Protein AF-A0A7J0D4Q3-F1 (afdb_monomer_lite)

Secondary structure (DSSP, 8-state):
---SHHHHH-----HHHHHHHHHHTT--PPPPSS--TT--HHHHHHHHHHTHHHHHHTT-

Foldseek 3Di:
DQPPCCVPPVDDDDPVRVVVVQVVVVHDDDDPPDDDPPDDPVVVVVCCVPPVVVVVVVVD

Radius of gyration: 15.89 Å; chains: 1; bounding box: 31×23×35 Å

Sequence (60 aa):
MKTVIGRRFHLTYTIQGVRKLLVRNGWSCQVPARRAIEQDDEAVAGWVKEVWPCAEDSRR

pLDDT: mean 87.96, std 10.11, range [51.53, 96.69]

InterPro domains:
  IPR025959 Winged helix-turn helix domain [PF13592] (3-50)

Structure (mmCIF, N/CA/C/O backbone):
data_AF-A0A7J0D4Q3-F1
#
_entry.id   AF-A0A7J0D4Q3-F1
#
loop_
_atom_site.group_PDB
_atom_site.id
_atom_site.type_symbol
_atom_site.label_atom_id
_atom_site.label_alt_id
_atom_site.label_comp_id
_atom_site.label_asym_id
_atom_site.label_entity_id
_atom_site.label_seq_id
_atom_site.pdbx_PDB_ins_code
_atom_site.Cartn_x
_atom_site.Cartn_y
_atom_site.Cartn_z
_atom_site.occupancy
_atom_site.B_iso_or_equiv
_atom_site.auth_seq_id
_atom_site.auth_comp_id
_atom_site.auth_asym_id
_atom_site.auth_atom_id
_atom_site.pdbx_PDB_model_num
ATOM 1 N N . MET A 1 1 ? 8.326 -13.864 -0.310 1.00 51.53 1 MET A N 1
ATOM 2 C CA . MET A 1 1 ? 7.724 -12.576 -0.730 1.00 51.53 1 MET A CA 1
ATOM 3 C C . MET A 1 1 ? 7.901 -12.334 -2.246 1.00 51.53 1 MET A C 1
ATOM 5 O O . MET A 1 1 ? 8.474 -11.342 -2.662 1.00 51.53 1 MET A O 1
ATOM 9 N N . LYS A 1 2 ? 7.446 -13.262 -3.106 1.00 55.31 2 LYS A N 1
ATOM 10 C CA . LYS A 1 2 ? 7.419 -13.118 -4.584 1.00 55.31 2 LYS A CA 1
ATOM 11 C C . LYS A 1 2 ? 5.990 -13.417 -5.047 1.00 55.31 2 LYS A C 1
ATOM 13 O O . LYS A 1 2 ? 5.709 -14.484 -5.582 1.00 55.31 2 LYS A O 1
ATOM 18 N N . THR A 1 3 ? 5.048 -12.577 -4.630 1.00 73.19 3 THR A N 1
ATOM 19 C CA . THR A 1 3 ? 3.754 -13.115 -4.179 1.00 73.19 3 THR A CA 1
ATOM 20 C C . THR A 1 3 ? 2.687 -13.259 -5.270 1.00 73.19 3 THR A C 1
ATOM 22 O O . THR A 1 3 ? 1.909 -14.196 -5.196 1.00 73.19 3 THR A O 1
ATOM 25 N N . VAL A 1 4 ? 2.679 -12.458 -6.340 1.00 88.81 4 VAL A N 1
ATOM 26 C CA . VAL A 1 4 ? 1.754 -12.670 -7.485 1.00 88.81 4 VAL A CA 1
ATOM 27 C C . VAL A 1 4 ? 2.391 -12.255 -8.807 1.00 88.81 4 VAL A C 1
ATOM 29 O O . VAL A 1 4 ? 2.333 -13.008 -9.777 1.00 88.81 4 VAL A O 1
ATOM 32 N N . ILE A 1 5 ? 3.055 -11.093 -8.833 1.00 89.62 5 ILE A N 1
ATOM 33 C CA . ILE A 1 5 ? 3.611 -10.510 -10.063 1.00 89.62 5 ILE A CA 1
ATOM 34 C C . ILE A 1 5 ? 4.624 -11.454 -10.725 1.00 89.62 5 ILE A C 1
ATOM 36 O O . ILE A 1 5 ? 4.482 -11.789 -11.896 1.00 89.62 5 ILE A O 1
ATOM 40 N N . GLY A 1 6 ? 5.582 -11.973 -9.953 1.00 91.75 6 GLY A N 1
ATOM 41 C CA . GLY A 1 6 ? 6.577 -12.913 -10.474 1.00 91.75 6 GLY A CA 1
ATOM 42 C C . GLY A 1 6 ? 6.002 -14.251 -10.939 1.00 91.75 6 GLY A C 1
ATOM 43 O O . GLY A 1 6 ? 6.552 -14.842 -11.856 1.00 91.75 6 GLY A O 1
ATOM 44 N N . ARG A 1 7 ? 4.883 -14.716 -10.362 1.00 93.19 7 ARG A N 1
ATOM 45 C CA . ARG A 1 7 ? 4.243 -15.983 -10.765 1.00 93.19 7 ARG A CA 1
ATOM 46 C C . ARG A 1 7 ? 3.387 -15.841 -12.021 1.00 93.19 7 ARG A C 1
ATOM 48 O O . ARG A 1 7 ? 3.361 -16.749 -12.833 1.00 93.19 7 ARG A O 1
ATOM 55 N N . ARG A 1 8 ? 2.659 -14.729 -12.162 1.00 94.81 8 ARG A N 1
ATOM 56 C CA . ARG A 1 8 ? 1.730 -14.522 -13.287 1.00 94.81 8 ARG A CA 1
ATOM 57 C C . ARG A 1 8 ? 2.394 -13.893 -14.505 1.00 94.81 8 ARG A C 1
ATOM 59 O O . ARG A 1 8 ? 2.010 -14.201 -15.624 1.00 94.81 8 ARG A O 1
ATOM 66 N N . PHE A 1 9 ? 3.377 -13.023 -14.286 1.00 89.06 9 PHE A N 1
ATOM 67 C CA . PHE A 1 9 ? 4.004 -12.244 -15.353 1.00 89.06 9 PHE A CA 1
ATOM 68 C C . PHE A 1 9 ? 5.465 -12.622 -15.593 1.00 89.06 9 PHE A C 1
ATOM 70 O O . PHE A 1 9 ? 6.061 -12.098 -16.521 1.00 89.06 9 PHE A O 1
ATOM 77 N N . HIS A 1 10 ? 6.053 -13.509 -14.778 1.00 91.00 10 HIS A N 1
ATOM 78 C CA . HIS A 1 10 ? 7.472 -13.892 -14.867 1.00 91.00 10 HIS A CA 1
ATOM 79 C C . HIS A 1 10 ? 8.440 -12.697 -14.751 1.00 91.00 10 HIS A C 1
ATOM 81 O O . HIS A 1 10 ? 9.596 -12.769 -15.154 1.00 91.00 10 HIS A O 1
ATOM 87 N N . LEU A 1 11 ? 7.973 -11.595 -14.151 1.00 89.81 11 LEU A N 1
ATOM 88 C CA . LEU A 1 11 ? 8.741 -10.373 -13.930 1.00 89.81 11 LEU A CA 1
ATOM 89 C C . LEU A 1 11 ? 9.138 -10.234 -12.464 1.00 89.81 11 LEU A C 1
ATOM 91 O O . LEU A 1 11 ? 8.345 -10.490 -11.553 1.00 89.81 11 LEU A O 1
ATOM 95 N N . THR A 1 12 ? 10.354 -9.747 -12.232 1.00 89.88 12 THR A N 1
ATOM 96 C CA . THR A 1 12 ? 10.811 -9.372 -10.893 1.00 89.88 12 THR A CA 1
ATOM 97 C C . THR A 1 12 ? 10.772 -7.859 -10.747 1.00 89.88 12 THR A C 1
ATOM 99 O O . THR A 1 12 ? 11.371 -7.138 -11.538 1.00 89.88 12 THR A O 1
ATOM 102 N N . TYR A 1 13 ? 10.094 -7.385 -9.704 1.00 87.81 13 TYR A N 1
ATOM 103 C CA . TYR A 1 13 ? 10.112 -5.987 -9.291 1.00 87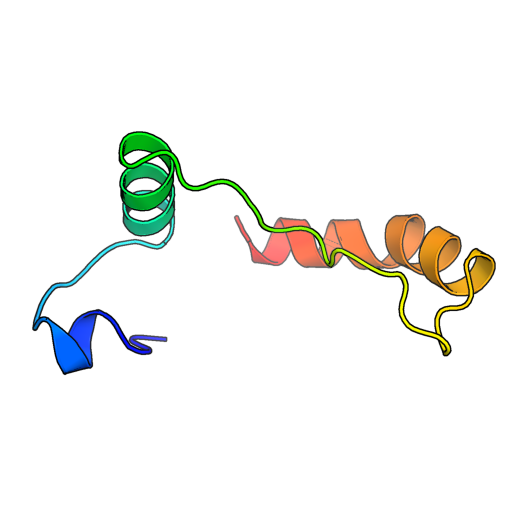.81 13 TYR A CA 1
ATOM 104 C C . TYR A 1 13 ? 10.556 -5.883 -7.836 1.00 87.81 13 TYR A C 1
ATOM 106 O O . TYR A 1 13 ? 10.199 -6.720 -7.006 1.00 87.81 13 TYR A O 1
ATOM 114 N N . THR A 1 14 ? 11.293 -4.820 -7.519 1.00 88.94 14 THR A N 1
ATOM 115 C CA . THR A 1 14 ? 11.469 -4.379 -6.131 1.00 88.94 14 THR A CA 1
ATOM 116 C C . THR A 1 14 ? 10.159 -3.777 -5.618 1.00 88.94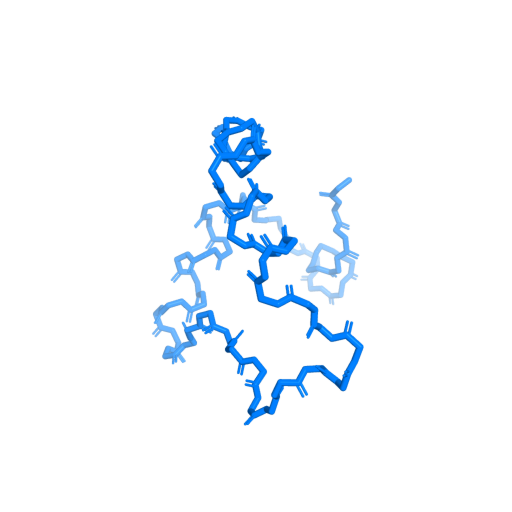 14 THR A C 1
ATOM 118 O O . THR A 1 14 ? 9.340 -3.304 -6.410 1.00 88.94 14 THR A O 1
ATOM 121 N N . ILE A 1 15 ? 9.959 -3.735 -4.298 1.00 84.69 15 ILE A N 1
ATOM 122 C CA . ILE A 1 15 ? 8.767 -3.116 -3.683 1.00 84.69 15 ILE A CA 1
ATOM 123 C C . ILE A 1 15 ? 8.603 -1.659 -4.156 1.00 84.69 15 ILE A C 1
ATOM 125 O O . ILE A 1 15 ? 7.520 -1.245 -4.572 1.00 84.69 15 ILE A O 1
ATOM 129 N N . GLN A 1 16 ? 9.707 -0.908 -4.205 1.00 88.06 16 GLN A N 1
ATOM 130 C CA . GLN A 1 16 ? 9.725 0.464 -4.720 1.00 88.06 16 GLN A CA 1
ATOM 131 C C . GLN A 1 16 ? 9.390 0.533 -6.219 1.00 88.06 16 GLN A C 1
ATOM 133 O O . GLN A 1 16 ? 8.693 1.448 -6.660 1.00 88.06 16 GLN A O 1
ATOM 138 N N . GLY A 1 17 ? 9.852 -0.445 -7.005 1.00 91.19 17 GLY A N 1
ATOM 139 C CA . GLY A 1 17 ? 9.538 -0.567 -8.428 1.00 91.19 17 GLY A CA 1
ATOM 140 C C . GLY A 1 17 ? 8.046 -0.780 -8.682 1.00 91.19 17 GLY A C 1
ATOM 141 O O . GLY A 1 17 ? 7.474 -0.101 -9.533 1.00 91.19 17 GLY A O 1
ATOM 142 N N . VAL A 1 18 ? 7.396 -1.645 -7.894 1.00 91.19 18 VAL A N 1
ATOM 143 C CA . VAL A 1 18 ? 5.938 -1.846 -7.957 1.00 91.19 18 VAL A CA 1
ATOM 144 C C . VAL A 1 18 ? 5.199 -0.551 -7.617 1.00 91.19 18 VAL A C 1
ATOM 146 O O . VAL A 1 18 ? 4.295 -0.156 -8.350 1.00 91.19 18 VAL A O 1
ATOM 149 N N . ARG A 1 19 ? 5.608 0.164 -6.560 1.00 89.81 19 ARG A N 1
ATOM 150 C CA . ARG A 1 19 ? 4.979 1.441 -6.184 1.00 89.81 19 ARG A CA 1
ATOM 151 C C . ARG A 1 19 ? 5.052 2.475 -7.311 1.00 89.81 19 ARG A C 1
ATOM 153 O O . ARG A 1 19 ? 4.032 3.061 -7.664 1.00 89.81 19 ARG A O 1
ATOM 160 N N . LYS A 1 20 ? 6.232 2.675 -7.911 1.00 93.25 20 LYS A N 1
ATOM 161 C CA . LYS A 1 20 ? 6.414 3.603 -9.044 1.00 93.25 20 LYS A CA 1
ATOM 162 C C . LYS A 1 20 ? 5.564 3.202 -10.257 1.00 93.25 20 LYS A C 1
ATOM 164 O O . LYS A 1 20 ? 4.961 4.063 -10.893 1.00 93.25 20 LYS A O 1
ATOM 169 N N . LEU A 1 21 ? 5.498 1.901 -10.555 1.00 92.69 21 LEU A N 1
ATOM 170 C CA . LEU A 1 21 ? 4.676 1.330 -11.626 1.00 92.69 21 LEU A CA 1
ATOM 171 C C . LEU A 1 21 ? 3.178 1.608 -11.431 1.00 92.69 21 LEU A C 1
ATOM 173 O O . LEU A 1 21 ? 2.484 1.886 -12.404 1.00 92.69 21 LEU A O 1
ATOM 177 N N . LEU A 1 22 ? 2.668 1.528 -10.205 1.00 92.81 22 LEU A N 1
ATOM 178 C CA . LEU A 1 22 ? 1.256 1.791 -9.930 1.00 92.81 22 LEU A CA 1
ATOM 179 C C . LEU A 1 22 ? 0.929 3.283 -10.090 1.00 92.81 22 LEU A C 1
ATOM 181 O O . LEU A 1 22 ? 0.019 3.631 -10.840 1.00 92.81 22 LEU A O 1
ATOM 185 N N . VAL A 1 23 ? 1.740 4.163 -9.496 1.00 94.56 23 VAL A N 1
ATOM 186 C CA . VAL A 1 23 ? 1.529 5.621 -9.561 1.00 94.56 23 VAL A CA 1
ATOM 187 C C . VAL A 1 23 ? 1.555 6.142 -11.000 1.00 94.56 23 VAL A C 1
ATOM 189 O O . VAL A 1 23 ? 0.673 6.906 -11.383 1.00 94.56 23 VAL A O 1
ATOM 192 N N . ARG A 1 24 ? 2.506 5.693 -11.838 1.00 96.12 24 ARG A N 1
ATOM 193 C CA . ARG A 1 24 ? 2.570 6.127 -13.251 1.00 96.12 24 ARG A CA 1
ATOM 194 C C . ARG A 1 24 ? 1.335 5.735 -14.073 1.00 96.12 24 ARG A C 1
ATOM 196 O O . ARG A 1 24 ? 1.100 6.324 -15.116 1.00 96.12 24 ARG A O 1
ATOM 203 N N . ASN A 1 25 ? 0.585 4.726 -13.627 1.00 95.38 25 ASN A N 1
ATOM 204 C CA . ASN A 1 25 ? -0.644 4.264 -14.271 1.00 95.38 25 ASN A CA 1
ATOM 205 C C . ASN A 1 25 ? -1.905 4.869 -13.621 1.00 95.38 25 ASN A C 1
ATOM 207 O O . ASN A 1 25 ? -2.999 4.358 -13.833 1.00 95.38 25 ASN A O 1
ATOM 211 N N . GLY A 1 26 ? -1.763 5.913 -12.797 1.00 95.88 26 GLY A N 1
ATOM 212 C CA . GLY A 1 26 ? -2.887 6.597 -12.152 1.00 95.88 26 GLY A CA 1
ATOM 213 C C . GLY A 1 26 ? -3.447 5.888 -10.916 1.00 95.88 26 GLY A C 1
ATOM 214 O O . GLY A 1 26 ? -4.485 6.294 -10.404 1.00 95.88 26 GLY A O 1
ATOM 215 N N . TRP A 1 27 ? -2.778 4.849 -10.410 1.00 93.81 27 TRP A N 1
ATOM 216 C CA . TRP A 1 27 ? -3.235 4.135 -9.219 1.00 93.81 27 TRP A CA 1
ATOM 217 C C . TRP A 1 27 ? -2.752 4.824 -7.941 1.00 93.81 27 TRP A C 1
ATOM 219 O O . TRP A 1 27 ? -1.562 5.106 -7.780 1.00 93.81 27 TRP A O 1
ATOM 229 N N . SER A 1 28 ? -3.673 5.033 -7.002 1.00 90.12 28 SER A N 1
ATOM 230 C CA . SER A 1 28 ? -3.413 5.537 -5.649 1.00 90.12 28 SER A CA 1
ATOM 231 C C . SER A 1 28 ? -3.663 4.455 -4.591 1.00 90.12 28 SER A C 1
ATOM 233 O O . SER A 1 28 ? -4.284 3.423 -4.870 1.00 90.12 28 SER A O 1
ATOM 235 N N . CYS A 1 29 ? -3.186 4.681 -3.361 1.00 87.50 29 CYS A N 1
ATOM 236 C CA . CYS A 1 29 ? -3.596 3.863 -2.219 1.00 87.50 29 CYS A CA 1
ATOM 237 C C . CYS A 1 29 ? -5.116 3.963 -2.053 1.00 87.50 29 CYS A C 1
ATOM 239 O O . CYS A 1 29 ? -5.643 5.052 -1.834 1.00 87.50 29 CYS A O 1
ATOM 241 N N . GLN A 1 30 ? -5.805 2.829 -2.174 1.00 89.12 30 GLN A N 1
ATOM 242 C CA . GLN A 1 30 ? -7.258 2.780 -2.060 1.00 89.12 30 GLN A CA 1
ATOM 243 C C . GLN A 1 30 ? -7.663 2.841 -0.590 1.00 89.12 30 GLN A C 1
ATOM 245 O O . GLN A 1 30 ? -7.168 2.064 0.228 1.00 89.12 30 GLN A O 1
ATOM 250 N N . VAL A 1 31 ? -8.573 3.757 -0.272 1.00 87.75 31 VAL A N 1
ATOM 251 C CA . VAL A 1 31 ? -9.221 3.835 1.038 1.00 87.75 31 VAL A CA 1
ATOM 252 C C . VAL A 1 31 ? -10.578 3.141 0.919 1.00 87.75 31 VAL A C 1
ATOM 254 O O . VAL A 1 31 ? -11.263 3.340 -0.090 1.00 87.75 31 VAL A O 1
ATOM 257 N N . PRO A 1 32 ? -10.984 2.313 1.897 1.00 88.12 32 PRO A N 1
ATOM 258 C CA . PRO A 1 32 ? -12.320 1.736 1.904 1.00 88.12 32 PRO A CA 1
ATOM 259 C C . PRO A 1 32 ? -13.388 2.824 1.758 1.00 88.12 32 PRO A C 1
ATOM 261 O O . PRO A 1 32 ? -13.361 3.829 2.463 1.00 88.12 32 PRO A O 1
ATOM 264 N N . ALA A 1 33 ? -14.353 2.612 0.860 1.00 90.81 33 ALA A N 1
ATOM 265 C CA . ALA A 1 33 ? -15.434 3.574 0.623 1.00 90.81 33 ALA A CA 1
ATOM 266 C C . ALA A 1 33 ? -16.361 3.751 1.838 1.00 90.81 33 ALA A C 1
ATOM 268 O O . ALA A 1 33 ? -17.101 4.728 1.926 1.00 90.81 33 ALA A O 1
ATOM 269 N N . ARG A 1 34 ? -16.357 2.779 2.757 1.00 90.50 34 ARG A N 1
ATOM 270 C CA . ARG A 1 34 ? -17.130 2.802 3.995 1.00 90.50 34 ARG A CA 1
ATOM 271 C C . ARG A 1 34 ? -16.264 2.351 5.153 1.00 90.50 34 ARG A C 1
ATOM 273 O O . ARG A 1 34 ? -15.394 1.494 4.999 1.00 90.50 34 ARG A O 1
ATOM 280 N N . ARG A 1 35 ? -16.575 2.914 6.312 1.00 86.56 35 ARG A N 1
ATOM 281 C CA . ARG A 1 35 ? -16.033 2.501 7.597 1.00 86.56 35 ARG A CA 1
ATOM 282 C C . ARG A 1 35 ? -16.459 1.066 7.915 1.00 86.56 35 ARG A C 1
ATOM 284 O O . ARG A 1 35 ? -17.595 0.691 7.621 1.00 86.56 35 ARG A O 1
ATOM 291 N N . ALA A 1 36 ? -15.572 0.279 8.520 1.00 90.19 36 ALA A N 1
ATOM 292 C CA . ALA A 1 36 ? -15.969 -1.009 9.080 1.00 90.19 36 ALA A CA 1
ATOM 293 C C . ALA A 1 36 ? -16.916 -0.776 10.268 1.00 90.19 36 ALA A C 1
ATOM 295 O O . ALA A 1 36 ? -16.664 0.101 11.090 1.00 90.19 36 ALA A O 1
ATOM 296 N N . ILE A 1 37 ? -18.000 -1.554 10.352 1.00 91.69 37 ILE A N 1
ATOM 297 C CA . ILE A 1 37 ? -19.016 -1.423 11.416 1.00 91.69 37 ILE A CA 1
ATOM 298 C C . ILE A 1 37 ? -18.395 -1.655 12.800 1.00 91.69 37 ILE A C 1
ATOM 300 O O . ILE A 1 37 ? -18.764 -0.999 13.764 1.00 91.69 37 ILE A O 1
ATOM 304 N N . GLU A 1 38 ? -17.420 -2.554 12.874 1.00 93.31 38 GLU A N 1
ATOM 305 C CA . GLU A 1 38 ? -16.711 -2.928 14.101 1.00 93.31 38 GLU A CA 1
ATOM 306 C C . GLU A 1 38 ? -15.599 -1.939 14.487 1.00 93.31 38 GLU A C 1
ATOM 308 O O . GLU A 1 38 ? -14.934 -2.130 15.500 1.00 93.31 38 GLU A O 1
ATOM 313 N N . GLN A 1 39 ? -15.334 -0.909 13.673 1.00 91.06 39 GLN A N 1
ATOM 314 C CA . GLN A 1 39 ? -14.218 -0.005 13.928 1.00 91.06 39 GLN A CA 1
ATOM 315 C C . GLN A 1 39 ? -14.504 0.887 15.137 1.00 91.06 39 GLN A C 1
ATOM 317 O O . GLN A 1 39 ? -15.434 1.688 15.105 1.00 91.06 39 GLN A O 1
ATOM 322 N N . ASP A 1 40 ? -13.630 0.822 16.135 1.00 94.25 40 ASP A N 1
ATOM 323 C CA . ASP A 1 40 ? -13.573 1.737 17.274 1.00 94.25 40 ASP A CA 1
ATOM 324 C C . ASP A 1 40 ? -12.562 2.865 16.983 1.00 94.25 40 ASP A C 1
ATOM 326 O O . ASP A 1 40 ? -11.385 2.600 16.730 1.00 94.25 40 ASP A O 1
ATOM 330 N N . ASP A 1 41 ? -13.020 4.123 16.976 1.00 91.94 41 ASP A N 1
ATOM 331 C CA . ASP A 1 41 ? -12.162 5.279 16.662 1.00 91.94 41 ASP A CA 1
ATOM 332 C C . ASP A 1 41 ? -11.086 5.525 17.718 1.00 91.94 41 ASP A C 1
ATOM 334 O O . ASP A 1 41 ? -9.984 5.955 17.372 1.00 91.94 41 ASP A O 1
ATOM 338 N N . GLU A 1 42 ? -11.383 5.260 18.991 1.00 94.88 42 GLU A N 1
ATOM 339 C CA . GLU A 1 42 ? -10.441 5.473 20.086 1.00 94.88 42 GLU A CA 1
ATOM 340 C C . GLU A 1 42 ? -9.329 4.426 20.021 1.00 94.88 42 GLU A C 1
ATOM 342 O O . GLU A 1 42 ? -8.142 4.768 20.044 1.00 94.88 42 GLU A O 1
ATOM 347 N N . ALA A 1 43 ? -9.706 3.162 19.807 1.00 94.12 43 ALA A N 1
ATOM 348 C CA . ALA A 1 43 ? -8.748 2.083 19.596 1.00 94.12 43 ALA A CA 1
ATOM 349 C C . ALA A 1 43 ? -7.864 2.339 18.361 1.00 94.12 43 ALA A C 1
ATOM 351 O O . ALA A 1 43 ? -6.653 2.106 18.395 1.00 94.12 43 ALA A O 1
ATOM 352 N N . VAL A 1 44 ? -8.443 2.860 17.272 1.00 93.38 44 VAL A N 1
ATOM 353 C CA . VAL A 1 44 ? -7.696 3.217 16.056 1.00 93.38 44 VAL A CA 1
ATOM 354 C C . VAL A 1 44 ? -6.741 4.377 16.315 1.00 93.38 44 VAL A C 1
ATOM 356 O O . VAL A 1 44 ? -5.586 4.306 15.895 1.00 93.38 44 VAL A O 1
ATOM 359 N N . ALA A 1 45 ? -7.180 5.428 17.009 1.00 94.94 45 ALA A N 1
ATOM 360 C CA . ALA A 1 45 ? -6.329 6.568 17.336 1.00 94.94 45 ALA A CA 1
ATOM 361 C C . ALA A 1 45 ? -5.136 6.153 18.214 1.00 94.94 45 ALA A C 1
ATOM 363 O O . ALA A 1 45 ? -4.001 6.550 17.931 1.00 94.94 45 ALA A O 1
ATOM 364 N N . GLY A 1 46 ? -5.373 5.304 19.221 1.00 96.69 46 GLY A N 1
ATOM 365 C CA . GLY A 1 46 ? -4.316 4.712 20.044 1.00 96.69 46 GLY A CA 1
ATOM 366 C C . GLY A 1 46 ? -3.334 3.894 19.205 1.00 96.69 46 GLY A C 1
ATOM 367 O O . GLY A 1 46 ? -2.126 4.134 19.236 1.00 96.69 46 GLY A O 1
ATOM 368 N N . TRP A 1 47 ? -3.848 3.007 18.351 1.00 94.62 47 TRP A N 1
ATOM 369 C CA . TRP A 1 47 ? -3.020 2.171 17.481 1.00 94.62 47 TRP A CA 1
ATOM 370 C C . TRP A 1 47 ? -2.159 2.980 16.497 1.00 94.62 47 TRP A C 1
ATOM 372 O O . TRP A 1 47 ? -0.976 2.677 16.314 1.00 94.62 47 TRP A O 1
ATOM 382 N N . VAL A 1 48 ? -2.718 4.031 15.885 1.00 93.56 48 VAL A N 1
ATOM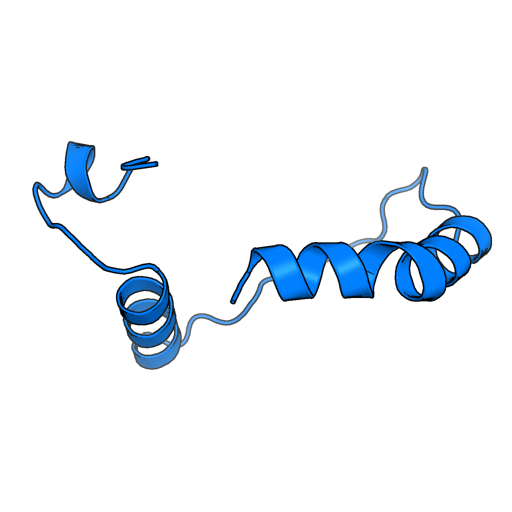 383 C CA . VAL A 1 48 ? -1.983 4.925 14.971 1.00 93.56 48 VAL A CA 1
ATOM 384 C C . VAL A 1 48 ? -0.828 5.622 15.691 1.00 93.56 48 VAL A C 1
ATOM 386 O O . VAL A 1 48 ? 0.225 5.832 15.096 1.00 93.56 48 VAL A O 1
ATOM 389 N N . LYS A 1 49 ? -0.991 5.971 16.967 1.00 94.44 49 LYS A N 1
ATOM 390 C CA . LYS A 1 49 ? 0.061 6.638 17.736 1.00 94.44 49 LYS A CA 1
ATOM 391 C C . LYS A 1 49 ? 1.147 5.670 18.207 1.00 94.44 49 LYS A C 1
ATOM 393 O O . LYS A 1 49 ? 2.323 6.021 18.189 1.00 94.44 49 LYS A O 1
ATOM 398 N N . GLU A 1 50 ? 0.755 4.479 18.645 1.00 94.94 50 GLU A N 1
ATOM 399 C CA . GLU A 1 50 ? 1.638 3.587 19.403 1.00 94.94 50 GLU A CA 1
ATOM 400 C C . GLU A 1 50 ? 2.266 2.483 18.552 1.00 94.94 50 GLU A C 1
ATOM 402 O O . GLU A 1 50 ? 3.416 2.113 18.773 1.00 94.94 50 GLU A O 1
ATOM 407 N N . VAL A 1 51 ? 1.540 1.965 17.558 1.00 93.12 51 VAL A N 1
ATOM 408 C CA . VAL A 1 51 ? 1.950 0.771 16.802 1.00 93.12 51 VAL A CA 1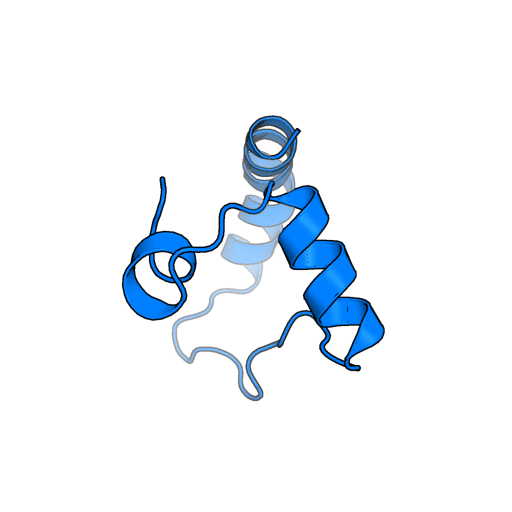
ATOM 409 C C . VAL A 1 51 ? 2.381 1.116 15.381 1.00 93.12 51 VAL A C 1
ATOM 411 O O . VAL A 1 51 ? 3.326 0.521 14.852 1.00 93.12 51 VAL A O 1
ATOM 414 N N . TRP A 1 52 ? 1.720 2.089 14.749 1.00 90.81 52 TRP A N 1
ATOM 415 C CA . TRP A 1 52 ? 2.026 2.475 13.370 1.00 90.81 52 TRP A CA 1
ATOM 416 C C . TRP A 1 52 ? 3.500 2.840 13.125 1.00 90.81 52 TRP A C 1
ATOM 418 O O . TRP A 1 52 ? 4.036 2.364 12.120 1.00 90.81 52 TRP A O 1
ATOM 428 N N . PRO A 1 53 ? 4.203 3.575 14.015 1.00 92.31 53 PRO A N 1
ATOM 429 C CA . PRO A 1 53 ? 5.615 3.898 13.797 1.00 92.31 53 PRO A CA 1
ATOM 430 C C . PRO A 1 53 ? 6.507 2.655 13.638 1.00 92.31 53 PRO A C 1
ATOM 432 O O . PRO A 1 53 ? 7.370 2.617 12.762 1.00 92.31 53 PRO A O 1
ATOM 435 N N . CYS A 1 54 ? 6.262 1.593 14.414 1.00 89.56 54 CYS A N 1
ATOM 436 C CA . CYS A 1 54 ? 7.010 0.334 14.304 1.00 89.56 54 CYS A CA 1
ATOM 437 C C . CYS A 1 54 ? 6.717 -0.402 12.985 1.00 89.56 54 CYS A C 1
ATOM 439 O O . CYS A 1 54 ? 7.597 -1.033 12.390 1.00 89.56 54 CYS A O 1
ATOM 441 N N . ALA A 1 55 ? 5.476 -0.309 12.503 1.00 83.75 55 ALA A N 1
ATOM 442 C CA . ALA A 1 55 ? 5.086 -0.872 11.216 1.00 83.75 55 ALA A CA 1
ATOM 443 C C . ALA A 1 55 ? 5.701 -0.102 10.033 1.00 83.75 55 ALA A C 1
ATOM 445 O O . ALA A 1 55 ? 5.977 -0.708 8.997 1.00 83.75 55 ALA A O 1
ATOM 446 N N . GL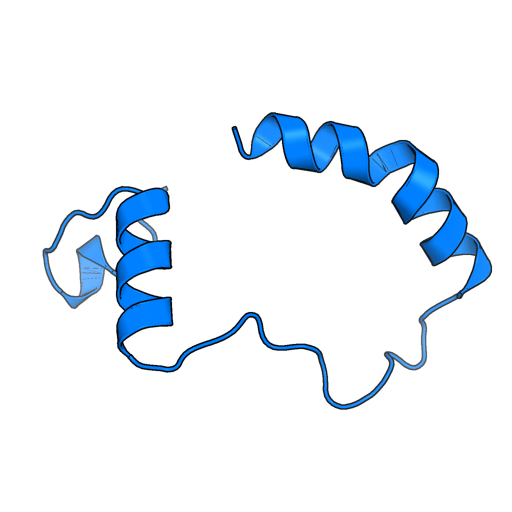U A 1 56 ? 5.917 1.210 10.160 1.00 81.69 56 GLU A N 1
ATOM 447 C CA . GLU A 1 56 ? 6.601 2.015 9.142 1.00 81.69 56 GLU A CA 1
ATOM 448 C C . GLU A 1 56 ? 8.091 1.707 9.049 1.00 81.69 56 GLU A C 1
ATOM 450 O O . GLU A 1 56 ? 8.614 1.622 7.937 1.00 81.69 56 GLU A O 1
ATOM 455 N N . ASP A 1 57 ? 8.759 1.476 10.176 1.00 73.62 57 ASP A N 1
ATOM 456 C CA . ASP A 1 57 ? 10.178 1.116 10.175 1.00 73.62 57 ASP A CA 1
ATOM 457 C C . ASP A 1 57 ? 10.409 -0.246 9.500 1.00 73.62 57 ASP A C 1
ATOM 459 O O . ASP A 1 57 ? 11.316 -0.416 8.693 1.00 73.62 57 ASP A O 1
ATOM 463 N N . SER A 1 58 ? 9.466 -1.177 9.679 1.00 66.69 58 SER A N 1
ATOM 464 C CA . SER A 1 58 ? 9.454 -2.462 8.962 1.00 66.69 58 SER A CA 1
ATOM 465 C C . SER A 1 58 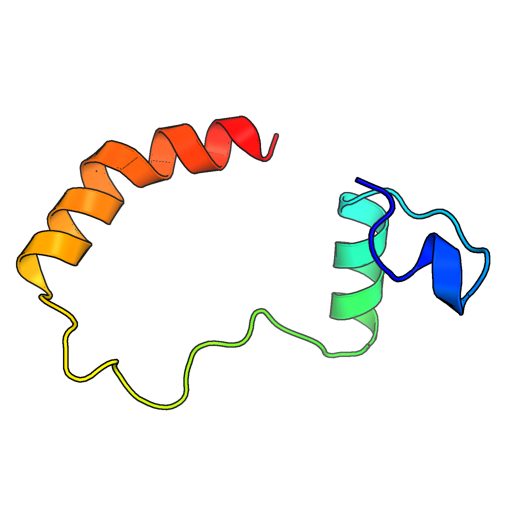? 9.241 -2.337 7.439 1.00 66.69 58 SER A C 1
ATOM 467 O O . SER A 1 58 ? 9.382 -3.328 6.719 1.00 66.69 58 SER A O 1
ATOM 469 N N . ARG A 1 59 ? 8.840 -1.161 6.927 1.00 61.62 59 ARG A N 1
ATOM 470 C CA . ARG A 1 59 ? 8.665 -0.894 5.483 1.00 61.62 59 ARG A CA 1
ATOM 471 C C . ARG A 1 59 ? 9.890 -0.246 4.830 1.00 61.62 59 ARG A C 1
ATOM 473 O O . ARG A 1 59 ? 9.893 -0.154 3.596 1.00 61.62 59 ARG A O 1
ATOM 480 N N . ARG A 1 60 ? 10.849 0.255 5.616 1.00 55.81 60 ARG A N 1
ATOM 481 C CA . ARG A 1 60 ? 12.130 0.778 5.114 1.00 55.81 60 ARG A CA 1
ATOM 482 C C . ARG A 1 60 ? 13.061 -0.361 4.720 1.00 55.81 60 ARG A C 1
ATOM 484 O O . ARG A 1 60 ? 13.763 -0.158 3.703 1.00 55.81 60 ARG A O 1
#

Organism: Streptomyces microflavus (NCBI:txid1919)